Protein AF-A0A7C7NN80-F1 (afdb_monomer_lite)

Structure (mmCIF, N/CA/C/O backbone):
data_AF-A0A7C7NN80-F1
#
_entry.id   AF-A0A7C7NN80-F1
#
loop_
_atom_site.group_PDB
_atom_site.id
_atom_site.type_symbol
_atom_site.label_atom_id
_atom_site.label_alt_id
_atom_site.label_comp_id
_atom_site.label_asym_id
_atom_site.label_entity_id
_atom_site.label_seq_id
_atom_site.pdbx_PDB_ins_code
_atom_site.Cartn_x
_atom_site.Cartn_y
_atom_site.Cartn_z
_atom_site.occupancy
_atom_site.B_iso_or_equiv
_atom_site.auth_seq_id
_atom_site.auth_comp_id
_atom_site.auth_asym_id
_atom_site.auth_atom_id
_atom_site.pdbx_PDB_model_num
ATOM 1 N N . MET A 1 1 ? -2.004 -7.179 -9.487 1.00 93.81 1 MET A N 1
ATOM 2 C CA . MET A 1 1 ? -2.132 -6.055 -8.543 1.00 93.81 1 MET A CA 1
ATOM 3 C C . MET A 1 1 ? -2.179 -6.596 -7.136 1.00 93.81 1 MET A C 1
ATOM 5 O O . MET A 1 1 ? -2.811 -7.625 -6.898 1.00 93.81 1 MET A O 1
ATOM 9 N N . ILE A 1 2 ? -1.541 -5.872 -6.235 1.00 97.12 2 ILE A N 1
ATOM 10 C CA . ILE A 1 2 ? -1.532 -6.113 -4.801 1.00 97.12 2 ILE A CA 1
ATOM 11 C C . ILE A 1 2 ? -2.109 -4.874 -4.135 1.00 97.12 2 ILE A C 1
ATOM 13 O O . ILE A 1 2 ? -1.832 -3.751 -4.559 1.00 97.12 2 ILE A O 1
ATOM 17 N N . THR A 1 3 ? -2.920 -5.078 -3.106 1.00 96.44 3 THR A N 1
ATOM 18 C CA . THR A 1 3 ? -3.231 -4.022 -2.149 1.00 96.44 3 THR A CA 1
ATOM 19 C C . THR A 1 3 ? -2.379 -4.216 -0.906 1.00 96.44 3 THR A C 1
ATOM 21 O O . THR A 1 3 ? -2.071 -5.345 -0.522 1.00 96.44 3 THR A O 1
ATOM 24 N N . GLU A 1 4 ? -1.992 -3.114 -0.281 1.00 96.94 4 GLU A N 1
ATOM 25 C CA . GLU A 1 4 ? -1.302 -3.087 0.998 1.00 96.94 4 GLU A CA 1
ATOM 26 C C . GLU A 1 4 ? -1.969 -2.062 1.909 1.00 96.94 4 GLU A C 1
ATOM 28 O O . GLU A 1 4 ? -2.167 -0.912 1.513 1.00 96.94 4 GLU A O 1
ATOM 33 N N . ILE A 1 5 ? -2.286 -2.471 3.138 1.00 96.06 5 ILE A N 1
ATOM 34 C CA . ILE A 1 5 ? -2.674 -1.552 4.204 1.00 96.06 5 ILE A CA 1
ATOM 35 C C . ILE A 1 5 ? -1.552 -1.413 5.228 1.00 96.06 5 ILE A C 1
ATOM 37 O O . ILE A 1 5 ? -0.985 -2.410 5.680 1.00 96.06 5 ILE A O 1
ATOM 41 N N . GLN A 1 6 ? -1.236 -0.177 5.608 1.00 96.75 6 GLN A N 1
ATOM 42 C CA . GLN A 1 6 ? -0.192 0.129 6.590 1.00 96.75 6 GLN A CA 1
ATOM 43 C C . GLN A 1 6 ? -0.779 0.951 7.728 1.00 96.75 6 GLN A C 1
ATOM 45 O O . GLN A 1 6 ? -1.427 1.969 7.4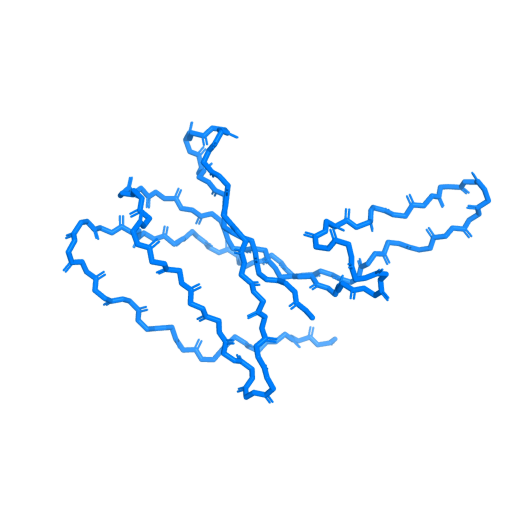94 1.00 96.75 6 GLN A O 1
ATOM 50 N N . SER A 1 7 ? -0.565 0.515 8.969 1.00 96.94 7 SER A N 1
ATOM 51 C CA . SER A 1 7 ? -1.045 1.263 10.128 1.00 96.94 7 SER A CA 1
ATOM 52 C C . SER A 1 7 ? -0.344 2.615 10.212 1.00 96.94 7 SER A C 1
ATOM 54 O O . SER A 1 7 ? 0.885 2.702 10.166 1.00 96.94 7 SER A O 1
ATOM 56 N N . VAL A 1 8 ? -1.135 3.668 10.414 1.00 96.25 8 VAL A N 1
ATOM 57 C CA . VAL A 1 8 ? -0.634 5.036 10.595 1.00 96.25 8 VAL A CA 1
ATOM 58 C C . VAL A 1 8 ? 0.183 5.158 11.889 1.00 96.25 8 VAL A C 1
ATOM 60 O O . VAL A 1 8 ? 1.133 5.936 11.964 1.00 96.25 8 VAL A O 1
ATOM 63 N N . GLU A 1 9 ? -0.144 4.359 12.907 1.00 94.81 9 GLU A N 1
ATOM 64 C CA . GLU A 1 9 ? 0.485 4.431 14.230 1.00 94.81 9 GLU A CA 1
ATOM 65 C C . GLU A 1 9 ? 1.527 3.331 14.471 1.00 94.81 9 GLU A C 1
ATOM 67 O O . GLU A 1 9 ? 2.558 3.563 15.114 1.00 94.81 9 GLU A O 1
ATOM 72 N N . LYS A 1 10 ? 1.267 2.107 13.994 1.00 93.94 10 LYS A N 1
ATOM 73 C CA . LYS A 1 10 ? 2.068 0.914 14.303 1.00 93.94 10 LYS A CA 1
ATOM 74 C C . LYS A 1 10 ? 2.866 0.470 13.083 1.00 93.94 10 LYS A C 1
ATOM 76 O O . LYS A 1 10 ? 2.400 -0.314 12.269 1.00 93.94 10 LYS A O 1
ATOM 81 N N . LYS A 1 11 ? 4.134 0.883 13.009 1.00 87.69 11 LYS A N 1
ATOM 82 C CA . LYS A 1 11 ? 5.024 0.610 11.859 1.00 87.69 11 LYS A CA 1
ATOM 83 C C . LYS A 1 11 ? 5.174 -0.863 11.441 1.00 87.69 11 LYS A C 1
ATOM 85 O O . LYS A 1 11 ? 5.613 -1.109 10.329 1.00 87.69 11 LYS A O 1
ATOM 90 N N . HIS A 1 12 ? 4.889 -1.820 12.323 1.00 90.31 12 HIS A N 1
ATOM 91 C CA . HIS A 1 12 ? 5.004 -3.256 12.033 1.00 90.31 12 HIS A CA 1
ATOM 92 C C . HIS A 1 12 ? 3.666 -3.910 11.640 1.00 90.31 12 HIS A C 1
ATOM 94 O O . HIS A 1 12 ? 3.598 -5.132 11.516 1.00 90.31 12 HIS A O 1
ATOM 100 N N . TRP A 1 13 ? 2.581 -3.136 11.557 1.00 94.56 13 TRP A N 1
ATOM 101 C CA . TRP A 1 13 ? 1.281 -3.602 11.086 1.00 94.56 13 TRP A CA 1
ATOM 102 C C . TRP A 1 13 ? 1.103 -3.189 9.639 1.00 94.56 13 TRP A C 1
ATOM 104 O O . TRP A 1 13 ? 0.652 -2.087 9.325 1.00 94.56 13 TRP A O 1
ATOM 114 N N . ASN A 1 14 ? 1.501 -4.109 8.776 1.00 94.50 14 ASN A N 1
ATOM 115 C CA . ASN A 1 14 ? 1.410 -4.014 7.338 1.00 94.50 14 ASN A CA 1
ATOM 116 C C . ASN A 1 14 ? 0.844 -5.335 6.816 1.00 94.50 14 ASN A C 1
ATOM 118 O O . ASN A 1 14 ? 1.333 -6.412 7.162 1.00 94.50 14 ASN A O 1
ATOM 122 N N . PHE A 1 15 ? -0.203 -5.246 6.008 1.00 95.88 15 PHE A N 1
ATOM 123 C CA . PHE A 1 15 ? -0.926 -6.404 5.498 1.00 95.88 15 PHE A CA 1
ATOM 124 C C . PHE A 1 15 ? -1.084 -6.258 3.996 1.00 95.88 15 PHE A C 1
ATOM 126 O O . PHE A 1 15 ? -1.335 -5.157 3.516 1.00 95.88 15 PHE A O 1
ATOM 133 N N . LYS A 1 16 ? -0.956 -7.363 3.261 1.00 96.69 16 LYS A N 1
ATOM 134 C CA . LYS A 1 16 ? -1.070 -7.388 1.801 1.00 96.69 16 LYS A CA 1
ATOM 135 C C . LYS A 1 16 ? -2.149 -8.361 1.359 1.00 96.69 16 LYS A C 1
ATOM 137 O O . LYS A 1 16 ? -2.339 -9.394 1.998 1.00 96.69 16 LYS A O 1
ATOM 142 N N . SER A 1 17 ? -2.813 -8.046 0.255 1.00 96.38 17 SER A N 1
ATOM 143 C CA . SER A 1 17 ? -3.827 -8.904 -0.353 1.00 96.38 17 SER A CA 1
ATOM 144 C C . SER A 1 17 ? -3.724 -8.876 -1.876 1.00 96.38 17 SER A C 1
ATOM 146 O O . SER A 1 17 ? -3.389 -7.855 -2.481 1.00 96.38 17 SER A O 1
ATOM 148 N N . VAL A 1 18 ? -3.995 -10.016 -2.510 1.00 96.06 18 VAL A N 1
ATOM 149 C CA . VAL A 1 18 ? -3.994 -10.139 -3.972 1.00 96.06 18 VAL A CA 1
ATOM 150 C C . VAL A 1 18 ? -5.351 -9.698 -4.504 1.00 96.06 18 VAL A C 1
ATOM 152 O O . VAL A 1 18 ? -6.387 -10.192 -4.059 1.00 96.06 18 VAL A O 1
ATOM 155 N N . VAL A 1 19 ? -5.353 -8.814 -5.502 1.00 95.00 19 VAL A N 1
ATOM 156 C CA . VAL A 1 19 ? -6.584 -8.463 -6.220 1.00 95.00 19 VAL A CA 1
ATOM 157 C C . VAL A 1 19 ? -6.935 -9.600 -7.174 1.00 95.00 19 VAL A C 1
ATOM 159 O O . VAL A 1 19 ? -6.152 -9.949 -8.060 1.00 95.00 19 VAL A O 1
ATOM 162 N N . ASN A 1 20 ? -8.114 -10.190 -6.995 1.00 94.62 20 ASN A N 1
ATOM 163 C CA . ASN A 1 20 ? -8.575 -11.297 -7.824 1.00 94.62 20 ASN A CA 1
ATOM 164 C C . ASN A 1 20 ? -9.051 -10.832 -9.216 1.00 94.62 20 ASN A C 1
ATOM 166 O O . ASN A 1 20 ? -9.111 -9.641 -9.523 1.00 94.62 20 ASN A O 1
ATOM 170 N N . SER A 1 21 ? -9.434 -11.780 -10.075 1.00 93.25 21 SER A N 1
ATOM 171 C CA . SER A 1 21 ? -9.886 -11.497 -11.447 1.00 93.25 21 SER A CA 1
ATOM 172 C C . SER A 1 21 ? -11.171 -10.664 -11.541 1.00 93.25 21 SER A C 1
ATOM 174 O O . SER A 1 21 ? -11.459 -10.126 -12.607 1.00 93.25 21 SER A O 1
ATOM 176 N N . ALA A 1 22 ? -11.932 -10.539 -10.450 1.00 94.25 22 ALA A N 1
ATOM 177 C CA . ALA A 1 22 ? -13.114 -9.686 -10.355 1.00 94.25 22 ALA A CA 1
ATOM 178 C C . ALA A 1 22 ? -12.797 -8.285 -9.795 1.00 94.25 22 ALA A C 1
ATOM 180 O O . ALA A 1 22 ? -13.721 -7.519 -9.528 1.00 94.25 22 ALA A O 1
ATOM 181 N N . GLY A 1 23 ? -11.519 -7.953 -9.582 1.00 91.75 23 GLY A N 1
ATOM 182 C CA . GLY A 1 23 ? -11.103 -6.667 -9.023 1.00 91.75 23 GLY A CA 1
ATOM 183 C C . GLY A 1 23 ? -11.351 -6.533 -7.519 1.00 91.75 23 GLY A C 1
ATOM 184 O O . GLY A 1 23 ? -11.367 -5.418 -7.009 1.00 91.75 23 GLY A O 1
ATOM 185 N N . ARG A 1 24 ? -11.564 -7.644 -6.802 1.00 93.44 24 ARG A N 1
ATOM 186 C CA . ARG A 1 24 ? -11.835 -7.647 -5.357 1.00 93.44 24 ARG A CA 1
ATOM 187 C C . ARG A 1 24 ? -10.613 -8.097 -4.562 1.00 93.44 24 ARG A C 1
ATOM 189 O O . ARG A 1 24 ? -9.843 -8.937 -5.028 1.00 93.44 24 ARG A O 1
ATOM 196 N N . PHE A 1 25 ? -10.484 -7.566 -3.355 1.00 94.19 25 PHE A N 1
ATOM 197 C CA . PHE A 1 25 ? -9.497 -7.956 -2.353 1.00 94.19 25 PHE A CA 1
ATOM 198 C C . PHE A 1 25 ? -10.165 -7.962 -0.977 1.00 94.19 25 PHE A C 1
ATOM 200 O O . PHE A 1 25 ? -11.167 -7.279 -0.771 1.00 94.19 25 PHE A O 1
ATOM 207 N N . GLU A 1 26 ? -9.608 -8.725 -0.047 1.00 94.31 26 GLU A N 1
ATOM 208 C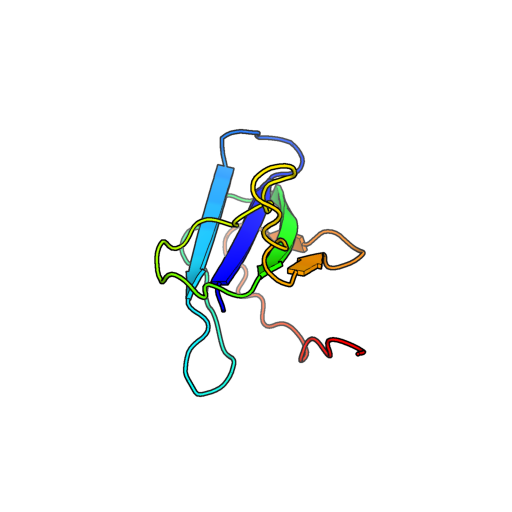 CA . GLU A 1 26 ? -10.126 -8.842 1.315 1.00 94.31 26 GLU A CA 1
ATOM 209 C C . GLU A 1 26 ? -8.984 -8.878 2.329 1.00 94.31 26 GLU A C 1
ATOM 211 O O . GLU A 1 26 ? -7.869 -9.317 2.021 1.00 94.31 26 GLU A O 1
ATOM 216 N N . TYR A 1 27 ? -9.286 -8.411 3.537 1.00 93.56 27 TYR A N 1
ATOM 217 C CA . TYR A 1 27 ? -8.418 -8.485 4.701 1.00 93.56 27 TYR A CA 1
ATOM 218 C C . TYR A 1 27 ? -9.223 -9.045 5.869 1.00 93.56 27 TYR A C 1
ATOM 220 O O . TYR A 1 27 ? -10.279 -8.513 6.198 1.00 93.56 27 TYR A O 1
ATOM 228 N N . ASN A 1 28 ? -8.705 -10.092 6.504 1.00 91.88 28 ASN A N 1
ATOM 229 C CA . ASN A 1 28 ? -9.342 -10.742 7.645 1.00 91.88 28 ASN A CA 1
ATOM 230 C C . ASN A 1 28 ? -8.490 -10.533 8.902 1.00 91.88 28 ASN A C 1
ATOM 232 O O . ASN A 1 28 ? -7.264 -10.464 8.812 1.00 91.88 28 ASN A O 1
ATOM 236 N N . ASP A 1 29 ? -9.145 -10.438 10.061 1.00 90.62 29 ASP A N 1
ATOM 237 C CA . ASP A 1 29 ? -8.504 -10.364 11.384 1.00 90.62 29 ASP A CA 1
ATOM 238 C C . ASP A 1 29 ? -7.480 -9.218 11.547 1.00 90.62 29 ASP A C 1
ATOM 240 O O . ASP A 1 29 ? -6.457 -9.351 12.225 1.00 90.62 29 ASP A O 1
ATOM 244 N N . ILE A 1 30 ? -7.765 -8.063 10.937 1.00 92.38 30 ILE A N 1
ATOM 245 C CA . ILE A 1 30 ? -6.929 -6.863 11.048 1.00 92.38 30 ILE A CA 1
ATOM 246 C C . ILE A 1 30 ? -7.180 -6.163 12.393 1.00 92.38 30 ILE A C 1
ATOM 248 O O . ILE A 1 30 ? -8.337 -5.906 12.737 1.00 92.38 30 ILE A O 1
ATOM 252 N N . PRO A 1 31 ? -6.128 -5.811 13.160 1.00 93.50 31 PRO A N 1
ATOM 253 C CA . PRO A 1 31 ? -6.279 -5.038 14.388 1.00 93.50 31 PRO A CA 1
ATOM 254 C C . PRO A 1 31 ? -6.954 -3.683 14.150 1.00 93.50 31 PRO A C 1
ATOM 256 O O . PRO A 1 31 ? -6.685 -3.015 13.152 1.00 93.50 31 PRO A O 1
ATOM 259 N N . GLU A 1 32 ? -7.769 -3.242 15.106 1.00 94.50 32 GLU A N 1
ATOM 260 C CA . GLU A 1 32 ? -8.386 -1.912 15.085 1.00 94.50 32 GLU A CA 1
ATOM 261 C C . GLU A 1 32 ? -7.333 -0.795 15.003 1.00 94.50 32 GLU A C 1
ATOM 263 O O . GLU A 1 32 ? -6.281 -0.851 15.649 1.00 94.50 32 GLU A O 1
ATOM 268 N N . GLY A 1 33 ? -7.625 0.220 14.189 1.00 94.56 33 GLY A N 1
ATOM 269 C CA . GLY A 1 33 ? -6.757 1.369 13.981 1.00 94.56 33 GLY A CA 1
ATOM 270 C C . GLY A 1 33 ? -7.006 2.090 12.660 1.00 94.56 33 GLY A C 1
ATOM 271 O O . GLY A 1 33 ? -7.872 1.719 11.868 1.00 94.56 33 GLY A O 1
ATOM 272 N N . LEU A 1 34 ? -6.207 3.132 12.430 1.00 96.06 34 LEU A N 1
ATOM 273 C CA . LEU A 1 34 ? -6.171 3.866 11.168 1.00 96.06 34 LEU A CA 1
ATOM 274 C C . LEU A 1 34 ? -5.098 3.287 10.245 1.00 96.06 34 LEU A C 1
ATOM 276 O O . LEU A 1 34 ? -3.959 3.060 10.673 1.00 96.06 34 LEU A O 1
ATOM 280 N N . TYR A 1 35 ? -5.450 3.104 8.976 1.00 95.88 35 TYR A N 1
ATOM 281 C CA . TYR A 1 35 ? -4.578 2.538 7.951 1.00 95.88 35 TYR A CA 1
ATOM 282 C C . TYR A 1 35 ? -4.542 3.407 6.695 1.00 95.88 35 TYR A C 1
ATOM 284 O O . TYR A 1 35 ? -5.539 4.015 6.322 1.00 95.88 35 TYR A O 1
ATOM 292 N N . THR A 1 36 ? -3.410 3.442 6.002 1.00 95.94 36 THR A N 1
ATOM 293 C CA . THR A 1 36 ? -3.348 3.892 4.605 1.00 95.94 36 THR A CA 1
ATOM 294 C C . THR A 1 36 ? -3.570 2.702 3.681 1.00 95.94 36 THR A C 1
ATOM 296 O O . THR A 1 36 ? -3.170 1.593 4.025 1.00 95.94 36 THR A O 1
ATOM 299 N N . LEU A 1 37 ? -4.189 2.922 2.517 1.00 95.19 37 LEU A N 1
ATOM 300 C CA . LEU A 1 37 ? -4.326 1.912 1.464 1.00 95.19 37 LEU A CA 1
ATOM 301 C C . LEU A 1 37 ? -3.451 2.285 0.269 1.00 95.19 37 LEU A C 1
ATOM 303 O O . LEU A 1 37 ? -3.587 3.368 -0.305 1.00 95.19 37 LEU A O 1
ATOM 307 N N . ILE A 1 38 ? -2.588 1.356 -0.117 1.00 95.31 38 ILE A N 1
ATOM 308 C CA . ILE A 1 38 ? -1.733 1.434 -1.295 1.00 95.31 38 ILE A CA 1
ATOM 309 C C . ILE A 1 38 ? -2.146 0.305 -2.233 1.00 95.31 38 IL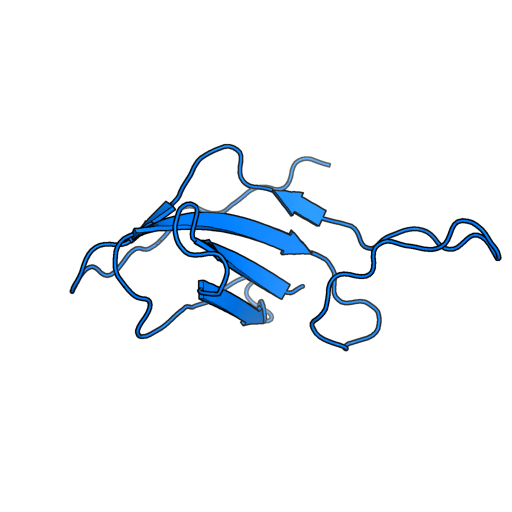E A C 1
ATOM 311 O O . ILE A 1 38 ? -2.361 -0.824 -1.802 1.00 95.31 38 ILE A O 1
ATOM 315 N N . VAL A 1 39 ? -2.253 0.595 -3.522 1.00 95.25 39 VAL A N 1
ATOM 316 C CA . VAL A 1 39 ? -2.437 -0.413 -4.567 1.00 95.25 39 VAL A CA 1
ATOM 317 C C . VAL A 1 39 ? -1.277 -0.305 -5.533 1.00 95.25 39 VAL A C 1
ATOM 319 O O . VAL A 1 39 ? -0.922 0.802 -5.924 1.00 95.25 39 VAL A O 1
ATOM 322 N N . PHE A 1 40 ? -0.682 -1.425 -5.920 1.00 95.62 40 PHE A N 1
ATOM 323 C CA . PHE A 1 40 ? 0.396 -1.436 -6.899 1.00 95.62 40 PHE A CA 1
ATOM 324 C C . PHE A 1 40 ? 0.302 -2.627 -7.848 1.00 95.62 40 PHE A C 1
ATOM 326 O O . PHE A 1 40 ? -0.287 -3.672 -7.544 1.00 95.62 40 PHE A O 1
ATOM 333 N N . ASP A 1 41 ? 0.872 -2.450 -9.033 1.00 94.81 41 ASP A N 1
ATOM 334 C CA . ASP A 1 41 ? 1.112 -3.555 -9.951 1.00 94.81 41 ASP A CA 1
ATOM 335 C C . ASP A 1 41 ? 2.222 -4.450 -9.414 1.00 94.81 41 ASP A C 1
ATOM 337 O O . ASP A 1 41 ? 3.234 -3.946 -8.964 1.00 94.81 41 ASP A O 1
ATOM 341 N N . ASP A 1 42 ? 2.042 -5.764 -9.523 1.00 94.38 42 ASP A N 1
ATOM 342 C CA . ASP A 1 42 ? 3.037 -6.773 -9.142 1.00 94.38 42 ASP A CA 1
ATOM 343 C C . ASP A 1 42 ? 3.456 -7.506 -10.415 1.00 94.38 42 ASP A C 1
ATOM 345 O O . ASP A 1 42 ? 2.879 -8.526 -10.806 1.00 94.38 42 ASP A O 1
ATOM 349 N N . ARG A 1 43 ? 4.349 -6.864 -11.172 1.00 92.19 43 ARG A N 1
ATOM 350 C CA . ARG A 1 43 ? 4.717 -7.289 -12.532 1.00 92.19 43 ARG A CA 1
ATOM 351 C C . ARG A 1 43 ? 5.691 -8.452 -12.509 1.00 92.19 43 ARG A C 1
ATOM 353 O O . ARG A 1 43 ? 5.697 -9.250 -13.446 1.00 92.19 43 ARG A O 1
ATOM 360 N N . ASP A 1 44 ? 6.525 -8.520 -11.481 1.00 91.81 44 ASP A N 1
ATOM 361 C CA . ASP A 1 44 ? 7.498 -9.590 -11.284 1.00 91.81 44 ASP A CA 1
ATOM 362 C C . ASP A 1 44 ? 6.994 -10.705 -10.350 1.00 91.81 44 ASP A C 1
ATOM 364 O O . ASP A 1 44 ? 7.692 -11.708 -10.190 1.00 91.81 44 ASP A O 1
ATOM 368 N N . GLN A 1 45 ? 5.752 -10.593 -9.857 1.00 92.19 45 GLN A N 1
ATOM 369 C CA . GLN A 1 45 ? 5.039 -11.603 -9.064 1.00 92.19 45 GLN A CA 1
ATOM 370 C C . GLN A 1 45 ? 5.739 -11.913 -7.738 1.00 92.19 45 GLN A C 1
ATOM 372 O O . GLN A 1 45 ? 5.767 -13.064 -7.288 1.00 92.19 45 GLN A O 1
ATOM 377 N N . ASN A 1 46 ? 6.343 -10.895 -7.128 1.00 94.19 46 ASN A N 1
ATOM 378 C CA . ASN A 1 46 ? 7.099 -11.013 -5.889 1.00 94.19 46 ASN A CA 1
ATOM 379 C C . ASN A 1 46 ? 6.347 -10.447 -4.668 1.00 94.19 46 ASN A C 1
ATOM 381 O O . ASN A 1 46 ? 6.907 -10.484 -3.576 1.00 94.19 46 ASN A O 1
ATOM 385 N N . ILE A 1 47 ? 5.114 -9.945 -4.854 1.00 94.00 47 ILE A N 1
ATOM 386 C CA . ILE A 1 47 ? 4.224 -9.321 -3.853 1.00 94.00 47 ILE A CA 1
ATOM 387 C C . ILE A 1 47 ? 4.781 -8.081 -3.127 1.00 94.00 47 ILE A C 1
ATOM 389 O O . ILE A 1 47 ? 4.163 -7.574 -2.184 1.00 94.00 47 ILE A O 1
ATOM 393 N N . ASP A 1 48 ? 5.916 -7.551 -3.560 1.00 94.69 48 ASP A N 1
ATOM 394 C CA . ASP A 1 48 ? 6.624 -6.411 -2.995 1.00 94.69 48 ASP A CA 1
ATOM 395 C C . ASP A 1 48 ? 6.726 -5.277 -4.014 1.00 94.69 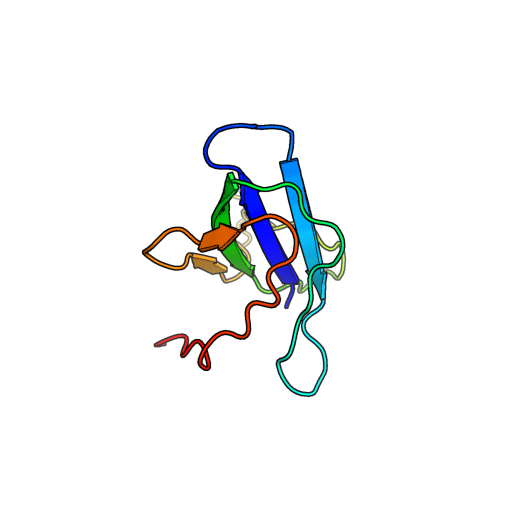48 ASP A C 1
ATOM 397 O O . ASP A 1 48 ? 7.165 -5.467 -5.141 1.00 94.69 48 ASP A O 1
ATOM 401 N N . TYR A 1 49 ? 6.383 -4.057 -3.596 1.00 95.00 49 TYR A N 1
ATOM 402 C CA . TYR A 1 49 ? 6.471 -2.911 -4.491 1.00 95.00 49 TYR A CA 1
ATOM 403 C C . TYR A 1 49 ? 7.912 -2.666 -4.951 1.00 95.00 49 TYR A C 1
ATOM 405 O O . TYR A 1 49 ? 8.814 -2.369 -4.156 1.00 95.00 49 TYR A O 1
ATOM 413 N N . PHE A 1 50 ? 8.119 -2.711 -6.261 1.00 95.50 50 PHE A N 1
ATOM 414 C CA . PHE A 1 50 ? 9.394 -2.386 -6.864 1.00 95.50 50 PHE A CA 1
ATOM 415 C C . PHE A 1 50 ? 9.517 -0.881 -7.140 1.00 95.50 50 PHE A C 1
ATOM 417 O O . PHE A 1 50 ? 8.936 -0.327 -8.075 1.00 95.50 50 PHE A O 1
ATOM 424 N N . TYR A 1 51 ? 10.388 -0.219 -6.375 1.00 94.88 51 TYR A N 1
ATOM 425 C CA . TYR A 1 51 ? 10.668 1.221 -6.476 1.00 94.88 51 TYR A CA 1
ATOM 426 C C . TYR A 1 51 ? 11.347 1.670 -7.777 1.00 94.88 51 TYR A C 1
ATOM 428 O O . TYR A 1 51 ? 11.518 2.870 -7.995 1.00 94.88 51 TYR A O 1
ATOM 436 N N . GLY A 1 52 ? 11.765 0.747 -8.642 1.00 95.12 52 GLY A N 1
ATOM 437 C CA . GLY A 1 52 ? 12.604 1.085 -9.784 1.00 95.12 52 GLY A CA 1
ATOM 438 C C . GLY A 1 52 ? 14.089 1.125 -9.432 1.00 95.12 52 GLY A C 1
ATOM 439 O O . GLY A 1 52 ? 14.516 0.910 -8.295 1.00 95.12 52 GLY A O 1
ATOM 440 N N . LYS A 1 53 ? 14.907 1.395 -10.445 1.00 96.62 53 LYS A N 1
ATOM 441 C CA . LYS A 1 53 ? 16.354 1.595 -10.327 1.00 96.62 53 LYS A CA 1
ATOM 442 C C . LYS A 1 53 ? 16.761 2.808 -11.142 1.00 96.62 53 LYS A C 1
ATOM 444 O O . LYS A 1 53 ? 16.331 2.973 -12.281 1.00 96.62 53 LYS A O 1
ATOM 449 N N . ALA A 1 54 ? 17.654 3.619 -10.581 1.00 96.69 54 ALA A N 1
ATOM 450 C CA . ALA A 1 54 ? 18.266 4.720 -11.317 1.00 96.69 54 ALA A CA 1
ATOM 451 C C . ALA A 1 54 ? 19.289 4.217 -12.356 1.00 96.69 54 ALA A C 1
ATOM 453 O O . ALA A 1 54 ? 19.352 4.759 -13.458 1.00 96.69 54 ALA A O 1
ATOM 454 N N . TYR A 1 55 ? 20.069 3.173 -12.030 1.00 93.88 55 TYR A N 1
ATOM 455 C CA . TYR A 1 55 ? 21.061 2.577 -12.932 1.00 93.88 55 TYR A CA 1
ATOM 456 C C . TYR A 1 55 ? 21.228 1.052 -12.712 1.00 93.88 55 TYR A C 1
ATOM 458 O O . TYR A 1 55 ? 21.473 0.641 -11.576 1.00 93.88 55 TYR A O 1
ATOM 466 N N . PRO A 1 56 ? 21.144 0.209 -13.765 1.00 93.94 56 PRO A N 1
ATOM 467 C CA . PRO A 1 56 ? 20.563 0.549 -15.064 1.00 93.94 56 PRO A CA 1
ATOM 468 C C . PRO A 1 56 ? 19.121 1.042 -14.872 1.00 93.94 56 PRO A C 1
ATOM 470 O O . PRO A 1 56 ? 18.438 0.591 -13.952 1.00 93.94 56 PRO A O 1
ATOM 473 N N . PHE A 1 57 ? 18.692 2.009 -15.689 1.00 96.81 57 PHE A N 1
ATOM 474 C CA . PHE A 1 57 ? 17.370 2.608 -15.523 1.00 96.81 57 PHE A CA 1
ATOM 475 C C . PHE A 1 57 ? 16.281 1.543 -15.659 1.00 96.81 57 PHE A C 1
ATOM 477 O O . PHE A 1 57 ? 16.207 0.841 -16.668 1.00 96.81 57 PHE A O 1
ATOM 484 N N . GLN A 1 58 ? 15.436 1.450 -14.639 1.00 96.12 58 GLN A N 1
ATOM 485 C CA . GLN A 1 58 ? 14.276 0.574 -14.607 1.00 96.12 58 GLN A CA 1
ATOM 486 C C . GLN A 1 58 ? 13.142 1.337 -13.910 1.00 96.12 58 GLN A C 1
ATOM 488 O O . GLN A 1 58 ? 13.337 1.765 -12.770 1.00 96.12 58 GLN A O 1
ATOM 493 N N . PRO A 1 59 ? 11.982 1.548 -14.555 1.00 94.88 59 PRO A N 1
ATOM 494 C CA . PRO A 1 59 ? 10.883 2.281 -13.936 1.00 94.88 59 PRO A CA 1
ATOM 495 C C . PRO A 1 59 ? 10.328 1.518 -12.731 1.00 94.88 59 PRO A C 1
ATOM 497 O O . PRO A 1 59 ? 10.384 0.284 -12.693 1.00 94.88 59 PRO A O 1
ATOM 500 N N . SER A 1 60 ? 9.761 2.254 -11.776 1.00 96.00 60 SER A N 1
ATOM 501 C CA . SER A 1 60 ? 9.011 1.656 -10.675 1.00 96.00 60 SER A CA 1
ATOM 502 C C . SER A 1 60 ? 7.769 0.935 -11.186 1.00 96.00 60 SER A C 1
ATOM 504 O O . SER A 1 60 ? 7.363 1.076 -12.348 1.00 96.00 60 SER A O 1
ATOM 506 N N . GLU A 1 61 ? 7.175 0.121 -10.328 1.00 96.44 61 GLU A N 1
ATOM 507 C CA . GLU A 1 61 ? 5.801 -0.324 -10.525 1.00 96.44 61 GLU A CA 1
ATOM 508 C C . GLU A 1 61 ? 4.837 0.855 -10.437 1.00 96.44 61 GLU A C 1
ATOM 510 O O . GLU A 1 61 ? 5.136 1.888 -9.831 1.00 96.44 61 GLU A O 1
ATOM 515 N N . TRP A 1 62 ? 3.711 0.730 -11.139 1.00 94.81 62 TRP A N 1
ATOM 516 C CA . TRP A 1 62 ? 2.642 1.706 -11.017 1.00 94.81 62 TRP A CA 1
ATOM 517 C C . TRP A 1 62 ? 1.974 1.521 -9.657 1.00 94.81 62 TRP A C 1
ATOM 519 O O . TRP A 1 62 ? 1.828 0.388 -9.190 1.00 94.81 62 TRP A O 1
ATOM 529 N N . PHE A 1 63 ? 1.591 2.626 -9.024 1.00 94.75 63 PHE A N 1
ATOM 530 C CA . PHE A 1 63 ? 0.937 2.603 -7.726 1.00 94.75 63 PHE A CA 1
ATOM 531 C C . PHE A 1 63 ? -0.108 3.711 -7.598 1.00 94.75 63 PHE A C 1
ATOM 533 O O . PHE A 1 63 ? -0.015 4.762 -8.233 1.00 94.75 63 PHE A O 1
ATOM 540 N N . TYR A 1 64 ? -1.060 3.478 -6.705 1.00 93.88 64 TYR A N 1
ATOM 541 C CA . TYR A 1 64 ? -2.058 4.427 -6.243 1.00 93.88 64 TYR A CA 1
ATOM 542 C C . TYR A 1 64 ? -2.087 4.412 -4.718 1.00 93.88 64 TYR A C 1
ATOM 544 O O . TYR A 1 64 ? -2.079 3.350 -4.099 1.00 93.88 64 TYR A O 1
ATOM 552 N N . ILE A 1 65 ? -2.127 5.594 -4.109 1.00 93.19 65 ILE A N 1
ATOM 553 C CA . ILE A 1 65 ? -2.318 5.751 -2.667 1.00 93.19 65 ILE A CA 1
ATOM 554 C C . ILE A 1 65 ? -3.666 6.423 -2.487 1.00 93.19 65 ILE A C 1
ATOM 556 O O . ILE A 1 65 ? -3.894 7.507 -3.029 1.00 93.19 65 ILE A O 1
ATOM 560 N N . MET A 1 66 ? -4.553 5.779 -1.738 1.00 92.19 66 MET A N 1
ATOM 561 C CA . MET A 1 66 ? -5.842 6.373 -1.430 1.00 92.19 66 MET A CA 1
ATOM 562 C C . MET A 1 66 ? -5.629 7.644 -0.584 1.00 92.19 66 MET A C 1
ATOM 564 O O . MET A 1 66 ? -4.818 7.625 0.343 1.00 92.19 66 MET A O 1
ATOM 568 N N . PRO A 1 67 ? -6.313 8.758 -0.903 1.00 89.81 67 PRO A N 1
ATOM 569 C CA . PRO A 1 67 ? -6.000 10.064 -0.318 1.00 89.81 6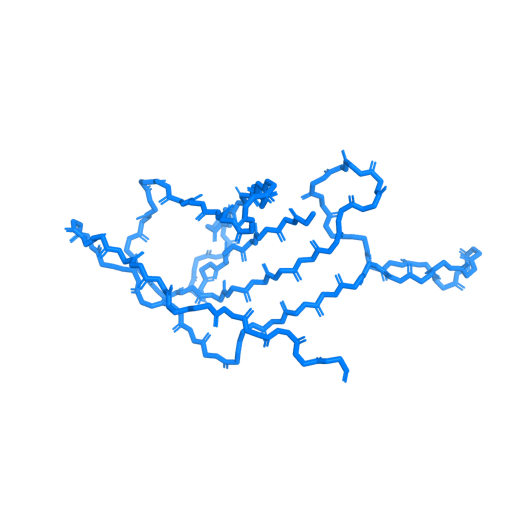7 PRO A CA 1
ATOM 570 C C . PRO A 1 67 ? -6.345 10.193 1.171 1.00 89.81 67 PRO A C 1
ATOM 572 O O . PRO A 1 67 ? -5.791 11.069 1.832 1.00 89.81 67 PRO A O 1
ATOM 575 N N . ASP A 1 68 ? -7.244 9.355 1.688 1.00 90.75 68 ASP A N 1
ATOM 576 C CA . ASP A 1 68 ? -7.667 9.357 3.091 1.00 90.75 68 ASP A CA 1
ATOM 577 C C . ASP A 1 68 ? -7.289 8.044 3.797 1.00 90.75 68 ASP A C 1
ATOM 579 O O . ASP A 1 68 ? -6.845 7.077 3.176 1.00 90.75 68 ASP A O 1
ATOM 583 N N . THR A 1 69 ? -7.451 8.014 5.115 1.00 93.25 69 THR A N 1
ATOM 584 C CA . THR A 1 69 ? -7.215 6.843 5.961 1.00 93.25 69 THR A CA 1
ATOM 585 C C . THR A 1 69 ? -8.451 5.956 6.091 1.00 93.25 69 THR A C 1
ATOM 587 O O . THR A 1 69 ? -9.587 6.420 6.092 1.00 93.25 69 THR A O 1
ATOM 590 N N . LEU A 1 70 ? -8.214 4.656 6.243 1.00 91.50 70 LEU A N 1
ATOM 591 C CA . LEU A 1 70 ? -9.210 3.651 6.581 1.00 91.50 70 LEU A CA 1
ATOM 592 C C . LEU A 1 70 ? -9.289 3.485 8.090 1.00 91.50 70 LEU A C 1
ATOM 594 O O . LEU A 1 70 ? -8.297 3.119 8.719 1.00 91.50 70 LEU A O 1
ATOM 598 N N . GLU A 1 71 ? -10.468 3.702 8.659 1.00 93.88 71 GLU A N 1
ATOM 599 C CA . GLU A 1 71 ? -10.740 3.378 10.056 1.00 93.88 71 GLU A CA 1
ATOM 600 C C . GLU A 1 71 ? -11.272 1.946 10.165 1.00 93.88 71 GLU A C 1
ATOM 602 O O . GLU A 1 71 ? -12.401 1.657 9.773 1.00 93.88 71 GLU A O 1
ATOM 607 N N . VAL A 1 72 ? -10.454 1.044 10.709 1.00 92.19 72 VAL A N 1
ATOM 608 C CA . VAL A 1 72 ? -10.846 -0.334 11.023 1.00 92.19 72 VAL A CA 1
ATOM 609 C C . VAL A 1 72 ? -11.230 -0.398 12.492 1.00 92.19 72 VAL A C 1
ATOM 611 O O . VAL A 1 72 ? -10.428 -0.028 13.344 1.00 92.19 72 VAL A O 1
ATOM 614 N N . ARG A 1 73 ? -12.430 -0.901 12.795 1.00 90.06 73 ARG A N 1
ATOM 615 C CA . ARG A 1 73 ? -12.936 -1.086 14.165 1.00 90.06 73 ARG A CA 1
ATOM 616 C C . ARG A 1 73 ? -13.174 -2.562 14.457 1.00 90.06 73 ARG A C 1
ATOM 618 O O . ARG A 1 73 ? -13.521 -3.327 13.557 1.00 90.06 73 ARG A O 1
ATOM 625 N N . ALA A 1 74 ? -13.025 -2.969 15.716 1.00 84.31 74 ALA A N 1
ATOM 626 C CA . ALA A 1 74 ? -13.269 -4.354 16.102 1.00 84.31 74 ALA A CA 1
ATOM 627 C C . ALA A 1 74 ? -14.717 -4.788 15.793 1.00 84.31 74 ALA A C 1
ATOM 629 O O . ALA A 1 74 ? -15.679 -4.104 16.153 1.00 84.31 74 ALA A O 1
ATOM 630 N N . ASN A 1 75 ? -14.865 -5.971 15.189 1.00 83.38 75 ASN A N 1
ATOM 631 C CA . ASN A 1 75 ? -16.145 -6.585 14.801 1.00 83.38 75 ASN A CA 1
ATOM 632 C C . ASN A 1 75 ? -16.940 -5.831 13.718 1.00 83.38 75 ASN A C 1
ATOM 634 O O . ASN A 1 75 ? -18.149 -6.037 13.609 1.00 83.38 75 ASN A O 1
ATOM 638 N N . TRP A 1 76 ? -16.304 -4.951 12.941 1.00 81.81 76 TRP A N 1
ATOM 639 C CA . TRP A 1 76 ? -16.933 -4.323 11.778 1.00 81.81 76 TRP A CA 1
ATOM 640 C C . TRP A 1 76 ? -16.540 -5.049 10.496 1.00 81.81 76 TRP A C 1
ATOM 642 O O . TRP A 1 76 ? -15.364 -5.317 10.262 1.00 81.81 76 TRP A O 1
ATOM 652 N N . GLU A 1 77 ? -17.534 -5.319 9.655 1.00 82.62 77 GLU A N 1
ATOM 653 C CA . GLU A 1 77 ? -17.323 -5.639 8.247 1.00 82.62 77 GLU A CA 1
ATOM 654 C C . GLU A 1 77 ? -17.408 -4.328 7.461 1.00 82.62 77 GLU A C 1
ATOM 656 O O . GLU A 1 77 ? -18.373 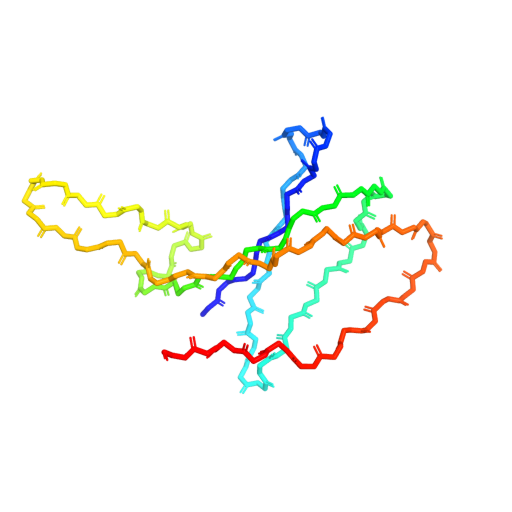-3.573 7.606 1.00 82.62 77 GLU A O 1
ATOM 661 N N . ILE A 1 78 ? -16.368 -4.022 6.686 1.00 84.38 78 ILE A N 1
ATOM 662 C CA . ILE A 1 78 ? -16.277 -2.792 5.897 1.00 84.38 78 ILE A CA 1
ATOM 663 C C . ILE A 1 78 ? -16.208 -3.196 4.429 1.00 84.38 78 ILE A C 1
ATOM 665 O O . ILE A 1 78 ? -15.247 -3.834 4.005 1.00 84.38 78 ILE A O 1
ATOM 669 N N . GLU A 1 79 ? -17.214 -2.800 3.656 1.00 85.69 79 GLU A N 1
ATOM 670 C CA . GLU A 1 79 ? -17.203 -2.901 2.199 1.00 85.69 79 GLU A CA 1
ATOM 671 C C . GLU A 1 79 ? -17.011 -1.496 1.618 1.00 85.69 79 GLU A C 1
ATOM 673 O O . GLU A 1 79 ? -17.717 -0.556 1.990 1.00 85.69 79 GLU A O 1
ATOM 678 N N . PHE A 1 80 ? -16.019 -1.340 0.742 1.00 81.38 80 PHE A N 1
ATOM 679 C CA . PHE A 1 80 ? -15.720 -0.063 0.099 1.00 81.38 80 PHE A CA 1
ATOM 680 C C . PHE A 1 80 ? -16.444 0.067 -1.235 1.00 81.38 80 PHE A C 1
ATOM 682 O O . PHE A 1 80 ? -16.596 -0.903 -1.979 1.00 81.38 80 PHE A O 1
ATOM 689 N N . GLU A 1 81 ? -16.808 1.304 -1.568 1.00 83.81 81 GLU A N 1
ATOM 690 C CA . GLU A 1 81 ? -17.182 1.659 -2.933 1.00 83.81 81 GLU A CA 1
ATOM 691 C C . GLU A 1 81 ? -16.014 1.387 -3.900 1.00 83.81 81 GLU A C 1
ATOM 693 O O . GLU A 1 81 ? -14.844 1.451 -3.497 1.00 83.81 81 GLU A O 1
ATOM 698 N N . PRO A 1 82 ? -16.295 1.108 -5.187 1.00 85.44 82 PRO A N 1
ATOM 699 C CA . PRO A 1 82 ? -15.255 0.905 -6.183 1.00 85.44 82 PRO A CA 1
ATOM 700 C C . PRO A 1 82 ? -14.259 2.069 -6.218 1.00 85.44 82 PRO A C 1
ATOM 702 O O . PRO A 1 82 ? -14.634 3.232 -6.379 1.00 85.44 82 PRO A O 1
ATOM 705 N N . ILE A 1 83 ? -12.973 1.741 -6.107 1.00 82.94 83 ILE A N 1
ATOM 706 C CA . ILE A 1 83 ? -11.889 2.711 -6.239 1.00 82.94 83 ILE A CA 1
ATOM 707 C C . ILE A 1 83 ? -11.592 2.872 -7.728 1.00 82.94 83 ILE A C 1
ATOM 709 O O . ILE A 1 83 ? -11.084 1.953 -8.374 1.00 82.94 83 ILE A O 1
ATOM 713 N N . TYR A 1 84 ? -11.902 4.046 -8.272 1.00 82.00 84 TYR A N 1
ATOM 714 C CA . TYR A 1 84 ? -11.540 4.403 -9.638 1.00 82.00 84 TYR A CA 1
ATOM 715 C C . TYR A 1 84 ? -10.149 5.030 -9.636 1.00 82.00 84 TYR A C 1
ATOM 717 O O . TYR A 1 84 ? -9.910 6.071 -9.029 1.00 82.00 84 TYR A O 1
ATOM 725 N N . MET A 1 85 ? -9.218 4.350 -10.293 1.00 73.56 85 MET A N 1
ATOM 726 C CA . MET A 1 85 ? -7.861 4.835 -10.493 1.00 73.56 85 MET A CA 1
ATOM 727 C C . MET A 1 85 ? -7.868 5.701 -11.751 1.00 73.56 85 MET A C 1
ATOM 729 O O . MET A 1 85 ? -7.814 5.171 -12.862 1.00 73.56 85 MET A O 1
ATOM 733 N N . ASP A 1 86 ? -8.018 7.014 -11.577 1.00 64.75 86 ASP A N 1
ATOM 734 C CA . ASP A 1 86 ? -7.927 7.958 -12.691 1.00 64.75 86 ASP A CA 1
ATOM 735 C C . ASP A 1 86 ? -6.533 7.849 -13.337 1.00 64.75 86 ASP A C 1
ATOM 737 O O . ASP A 1 86 ? -5.513 7.857 -12.640 1.00 64.75 86 ASP A O 1
ATOM 741 N N . GLN A 1 87 ? -6.513 7.681 -14.664 1.00 53.28 87 GLN A N 1
ATOM 742 C CA . GLN A 1 87 ? -5.299 7.578 -15.486 1.00 53.28 87 GLN A CA 1
ATOM 743 C C . GLN A 1 87 ? -4.724 8.949 -15.837 1.00 53.28 87 GLN A C 1
ATOM 745 O O . GLN A 1 87 ? -5.520 9.845 -16.204 1.00 53.28 87 GLN A O 1
#

Sequence (87 aa):
MITEIQSVEKKHWNFKSVVNSAGRFEYNDIPEGLYTLIVFDDRDQNIDYFYGKAYPFQPSEWFYIMPDTLEVRANWEIEFEPIYMDQ

Foldseek 3Di:
DKKKKAAPPDRPQIDIWDQDPVRDTDDPPRDFGKIKIKDWDPPVVPRDWACADPVVGGHTTDMDTDPGIDGDDPPDDDDDDDDDDDD

Secondary structure (DSSP, 8-state):
-EEEEEESS-TT-EEEEE--TTS-----SPPSEEEEEEEE--SSSSSS----BTTTTBPPPPEEE-SS-EEE-TT----PPP-----

Radius of gyration: 14.11 Å; chains: 1; bounding box: 38×22×32 Å

pLDDT: mean 91.86, std 6.84, range [53.28, 97.12]